Protein AF-A0A917W0M9-F1 (afdb_monomer_lite)

pLDDT: mean 80.62, std 15.27, range [44.12, 97.44]

Radius of gyration: 48.15 Å; chains: 1; bounding box: 86×79×157 Å

InterPro domains:
  IPR010406 Protein of unknown function DUF1003 [PF06210] (44-146)
  IPR010406 Protein of unknown function DUF1003 [PTHR41386] (24-170)

Foldseek 3Di:
DDDPDDPDPPPDDPPPPPPPPPDPPPCPPLVVLLVVLLVVVVLVPDPVNVVVVVVVVVVVVVCQVVPPVVHNPQDPVRPVVVVVVVVVVVVNVVSNVSNVVVVVVVVVVVVVVVVVVVVVVVVVVVVVVVVVVVVVVVVVVVVVVVVVVVVVVVVVVVVVVVVPDPDDPDDDDPDDDDD

Sequence (179 aa):
MARAREREPERLNIPGARQRSLVPRLRLSPEAFGDFAEAFARFMGTARFILYMTMFVIVWVVLNLVGLYGFRWDPYPFILLNLFFSTQASYAAPLILLAQNRQEARDRVALNQDRQQAAQSRADMDFLAREIASLRMSVGDLATRDYLRTELRNELRAILADLDDPHDRSHDRPVRKAD

Organism: NCBI:txid1716077

Secondary structure (DSSP, 8-state):
----------------------S------HHHHHHHHHHHHHHHTSHHHHHHHHHHHHHHHHHHHHTGGG--SS-TTTHHHHHHHHHHHHHHHHHHHHHHHHHHHHHHHHHHHHHHHHHHHHHHHHHHHHHHHHHHHHHHHHHHHHHHHHHHHHHHHHHHHHHT---------------

Structure (mmCIF, N/CA/C/O backbone):
data_AF-A0A917W0M9-F1
#
_entry.id   AF-A0A917W0M9-F1
#
loop_
_atom_site.group_PDB
_atom_site.id
_atom_site.type_symbol
_atom_site.label_atom_id
_atom_site.label_alt_id
_atom_site.label_comp_id
_atom_site.label_asym_id
_atom_site.label_entity_id
_atom_site.label_seq_id
_atom_site.pdbx_PDB_ins_code
_atom_site.Cartn_x
_atom_site.Cartn_y
_atom_site.Cartn_z
_atom_site.occupancy
_atom_site.B_iso_or_equiv
_atom_site.auth_seq_id
_atom_site.auth_comp_id
_atom_site.auth_asym_id
_atom_site.auth_atom_id
_atom_site.pdbx_PDB_model_num
ATOM 1 N N . MET A 1 1 ? -58.288 36.000 13.917 1.00 49.59 1 MET A N 1
ATOM 2 C CA . MET A 1 1 ? -58.037 36.375 12.509 1.00 49.59 1 MET A CA 1
ATOM 3 C C . MET A 1 1 ? -56.880 37.362 12.463 1.00 49.59 1 MET A C 1
ATOM 5 O O . MET A 1 1 ? -57.087 38.491 12.864 1.00 49.59 1 MET A O 1
ATOM 9 N N . ALA A 1 2 ? -55.687 36.944 12.032 1.00 47.84 2 ALA A N 1
ATOM 10 C CA . ALA A 1 2 ? -54.669 37.805 11.412 1.00 47.84 2 ALA A CA 1
ATOM 11 C C . ALA A 1 2 ? -53.480 36.922 11.010 1.00 47.84 2 ALA A C 1
ATOM 13 O O . ALA A 1 2 ? -52.741 36.424 11.853 1.00 47.84 2 ALA A O 1
ATOM 14 N N . ARG A 1 3 ? -53.358 36.679 9.704 1.00 52.72 3 ARG A N 1
ATOM 15 C CA . ARG A 1 3 ? -52.248 35.970 9.067 1.00 52.72 3 ARG A CA 1
ATOM 16 C C . ARG A 1 3 ? -51.009 36.865 9.114 1.00 52.72 3 ARG A C 1
ATOM 18 O O . ARG A 1 3 ? -50.962 37.854 8.386 1.00 52.72 3 ARG A O 1
ATOM 25 N N . ALA A 1 4 ? -50.008 36.516 9.912 1.00 55.31 4 ALA A N 1
ATOM 26 C CA . ALA A 1 4 ? -48.668 37.054 9.720 1.00 55.31 4 ALA A CA 1
ATOM 27 C C . ALA A 1 4 ? -47.960 36.168 8.691 1.00 55.31 4 ALA A C 1
ATOM 29 O O . ALA A 1 4 ? -47.537 35.056 8.990 1.00 55.31 4 ALA A O 1
ATOM 30 N N . ARG A 1 5 ? -47.949 36.660 7.450 1.00 57.16 5 ARG A N 1
ATOM 31 C CA . ARG A 1 5 ? -47.225 36.106 6.306 1.00 57.16 5 ARG A CA 1
ATOM 32 C C . ARG A 1 5 ? -45.765 35.834 6.665 1.00 57.16 5 ARG A C 1
ATOM 34 O O . ARG A 1 5 ? -45.060 36.724 7.139 1.00 57.16 5 ARG A O 1
ATOM 41 N N . GLU A 1 6 ? -45.363 34.611 6.356 1.00 55.72 6 GLU A N 1
ATOM 42 C CA . GLU A 1 6 ? -44.007 34.153 6.079 1.00 55.72 6 GLU A CA 1
ATOM 43 C C . GLU A 1 6 ? -43.161 35.260 5.431 1.00 55.72 6 GLU A C 1
ATOM 45 O O . GLU A 1 6 ? -43.507 35.799 4.379 1.00 55.72 6 GLU A O 1
ATOM 50 N N . ARG A 1 7 ? -42.042 35.612 6.069 1.00 57.25 7 ARG A N 1
ATOM 51 C CA . ARG A 1 7 ? -40.942 36.306 5.399 1.00 57.25 7 ARG A CA 1
ATOM 52 C C . ARG A 1 7 ? -39.959 35.233 4.956 1.00 57.25 7 ARG A C 1
ATOM 54 O O . ARG A 1 7 ? -39.091 34.830 5.725 1.00 57.25 7 ARG A O 1
ATOM 61 N N . GLU A 1 8 ? -40.158 34.730 3.743 1.00 65.06 8 GLU A N 1
ATOM 62 C CA . GLU A 1 8 ? -39.149 33.935 3.049 1.00 65.06 8 GLU A CA 1
ATOM 63 C C . GLU A 1 8 ? -37.870 34.772 2.890 1.00 65.06 8 GLU A C 1
ATOM 65 O O . GLU A 1 8 ? -37.949 35.929 2.466 1.00 65.06 8 GLU A O 1
ATOM 70 N N . PRO A 1 9 ? -36.685 34.234 3.224 1.00 59.16 9 PRO A N 1
ATOM 71 C CA . PRO A 1 9 ? -35.439 34.905 2.912 1.00 59.16 9 PRO A CA 1
ATOM 72 C C . PRO A 1 9 ? -35.237 34.910 1.394 1.00 59.16 9 PRO A C 1
ATOM 74 O O . PRO A 1 9 ? -35.063 33.873 0.754 1.00 59.16 9 PRO A O 1
ATOM 77 N N . GLU A 1 10 ? -35.263 36.123 0.862 1.00 59.47 10 GLU A N 1
ATOM 78 C CA . GLU A 1 10 ? -34.843 36.576 -0.457 1.00 59.47 10 GLU A CA 1
ATOM 79 C C . GLU A 1 10 ? -33.572 35.850 -0.938 1.00 59.47 10 GLU A C 1
ATOM 81 O O . GLU A 1 10 ? -32.439 36.234 -0.646 1.00 59.47 10 GLU A O 1
ATOM 86 N N . ARG A 1 11 ? -33.756 34.752 -1.684 1.00 56.94 11 ARG A N 1
ATOM 87 C CA . ARG A 1 11 ? -32.675 34.057 -2.392 1.00 56.94 11 ARG A CA 1
ATOM 88 C C . ARG A 1 11 ? -32.339 34.829 -3.660 1.00 56.94 11 ARG A C 1
ATOM 90 O O . ARG A 1 11 ? -32.751 34.454 -4.756 1.00 56.94 11 ARG A O 1
ATOM 97 N N . LEU A 1 12 ? -31.603 35.925 -3.499 1.00 60.12 12 LEU A N 1
ATOM 98 C CA . LEU A 1 12 ? -31.083 36.699 -4.615 1.00 60.12 12 LEU A CA 1
ATOM 99 C C . LEU A 1 12 ? -29.718 36.169 -5.075 1.00 60.12 12 LEU A C 1
ATOM 101 O O . LEU A 1 12 ? -28.775 36.059 -4.298 1.00 60.12 12 LEU A O 1
ATOM 105 N N . ASN A 1 13 ? -29.625 35.960 -6.388 1.00 54.66 13 ASN A N 1
ATOM 106 C CA . ASN A 1 13 ? -28.405 35.942 -7.193 1.00 54.66 13 ASN A CA 1
ATOM 107 C C . ASN A 1 13 ? -27.403 34.804 -6.960 1.00 54.66 13 ASN A C 1
ATOM 109 O O . ASN A 1 13 ? -26.358 34.964 -6.337 1.00 54.66 13 ASN A O 1
ATOM 113 N N . ILE A 1 14 ? -27.636 33.697 -7.663 1.00 65.62 14 ILE A N 1
ATOM 114 C CA . ILE A 1 14 ? -26.530 32.904 -8.202 1.00 65.62 14 ILE A CA 1
ATOM 115 C C . ILE A 1 14 ? -26.541 33.156 -9.713 1.00 65.62 14 ILE A C 1
ATOM 117 O O . ILE A 1 14 ? -27.378 32.577 -10.412 1.00 65.62 14 ILE A O 1
ATOM 121 N N . PRO A 1 15 ? -25.702 34.060 -10.250 1.00 56.84 15 PRO A N 1
ATOM 122 C CA . PRO A 1 15 ? -25.615 34.230 -11.688 1.00 56.84 15 PRO A CA 1
ATOM 123 C C . PRO A 1 15 ? -25.142 32.909 -12.291 1.00 56.84 15 PRO A C 1
ATOM 125 O O . PRO A 1 15 ? -24.090 32.374 -11.937 1.00 56.84 15 PRO A O 1
ATOM 128 N N . GLY A 1 16 ? -25.963 32.368 -13.190 1.00 63.91 16 GLY A N 1
ATOM 129 C CA . GLY A 1 16 ? -25.653 31.177 -13.955 1.00 63.91 16 GLY A CA 1
ATOM 130 C C . GLY A 1 16 ? -24.382 31.398 -14.763 1.00 63.91 16 GLY A C 1
ATOM 131 O O . GLY A 1 16 ? -24.423 31.932 -15.870 1.00 63.91 16 GLY A O 1
ATOM 132 N N . ALA A 1 17 ? -23.253 30.935 -14.231 1.00 55.25 17 ALA A N 1
ATOM 133 C CA . ALA A 1 17 ? -22.055 30.695 -15.009 1.00 55.25 17 ALA A CA 1
ATOM 134 C C . ALA A 1 17 ? -22.361 29.527 -15.952 1.00 55.25 17 ALA A C 1
ATOM 136 O O . ALA A 1 17 ? -22.076 28.362 -15.677 1.00 55.25 17 ALA A O 1
ATOM 137 N N . ARG A 1 18 ? -23.003 29.846 -17.079 1.00 58.06 18 ARG A N 1
ATOM 138 C CA . ARG A 1 18 ? -23.162 28.961 -18.228 1.00 58.06 18 ARG A CA 1
ATOM 139 C C . ARG A 1 18 ? -21.778 28.771 -18.837 1.00 58.06 18 ARG A C 1
ATOM 141 O O . ARG A 1 18 ? -21.444 29.358 -19.861 1.00 58.06 18 ARG A O 1
ATOM 148 N N . GLN A 1 19 ? -20.954 27.967 -18.174 1.00 63.16 19 GLN A N 1
ATOM 149 C CA . GLN A 1 19 ? -19.651 27.555 -18.658 1.00 63.16 19 GLN A CA 1
ATOM 150 C C . GLN A 1 19 ? -19.904 26.593 -19.823 1.00 63.16 19 GLN A C 1
ATOM 152 O O . GLN A 1 19 ? -19.970 25.376 -19.662 1.00 63.16 19 GLN A O 1
ATOM 157 N N . ARG A 1 20 ? -20.135 27.156 -21.017 1.00 57.66 20 ARG A N 1
ATOM 158 C CA . ARG A 1 20 ? -20.069 26.426 -22.284 1.00 57.66 20 ARG A CA 1
ATOM 159 C C . ARG A 1 20 ? -18.627 25.951 -22.435 1.00 57.66 20 ARG A C 1
ATOM 161 O O . ARG A 1 20 ? -17.789 26.625 -23.021 1.00 57.66 20 ARG A O 1
ATOM 168 N N . SER A 1 21 ? -18.335 24.801 -21.840 1.00 61.47 21 SER A N 1
ATOM 169 C CA . SER A 1 21 ? -17.127 24.041 -22.112 1.00 61.47 21 SER A CA 1
ATOM 170 C C . SER A 1 21 ? -17.194 23.623 -23.581 1.00 61.47 21 SER A C 1
ATOM 172 O O . SER A 1 21 ? -17.951 22.731 -23.946 1.00 61.47 21 SER A O 1
ATOM 174 N N . LEU A 1 22 ? -16.454 24.342 -24.426 1.00 63.88 22 LEU A N 1
ATOM 175 C CA . LEU A 1 22 ? -16.263 24.072 -25.857 1.00 63.88 22 LEU A CA 1
ATOM 176 C C . LEU A 1 22 ? -15.260 22.936 -26.111 1.00 63.88 22 LEU A C 1
ATOM 178 O O . LEU A 1 22 ? -14.923 22.649 -27.255 1.00 63.88 22 LEU A O 1
ATOM 182 N N . VAL A 1 23 ? -14.771 22.290 -25.052 1.00 68.25 23 VAL A N 1
ATOM 183 C CA . VAL A 1 23 ? -13.825 21.185 -25.163 1.00 68.25 23 VAL A CA 1
ATOM 184 C C . VAL A 1 23 ? -14.636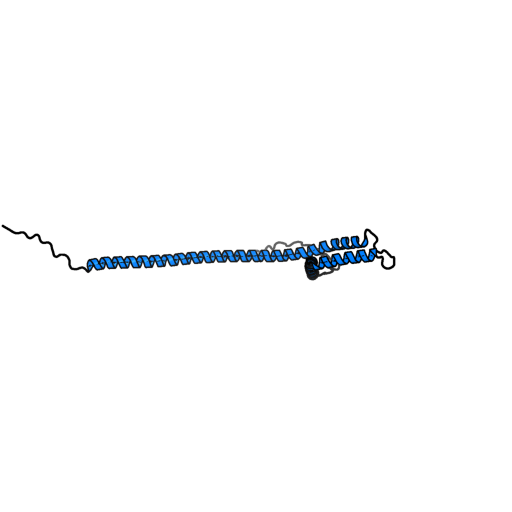 19.895 -25.272 1.00 68.25 23 VAL A C 1
ATOM 186 O O . VAL A 1 23 ? -15.426 19.616 -24.362 1.00 68.25 23 VAL A O 1
ATOM 189 N N . PRO A 1 24 ? -14.472 19.091 -26.339 1.00 61.69 24 PRO A N 1
ATOM 190 C CA . PRO A 1 24 ? -15.024 17.750 -26.357 1.00 61.69 24 PRO A CA 1
ATOM 191 C C . PRO A 1 24 ? -14.402 17.005 -25.178 1.00 61.69 24 PRO A C 1
ATOM 193 O O . PRO A 1 24 ? -13.209 16.706 -25.173 1.00 61.69 24 PRO A O 1
ATOM 196 N N . ARG A 1 25 ? -15.193 16.768 -24.127 1.00 62.03 25 ARG A N 1
ATOM 197 C CA . ARG A 1 25 ? -14.778 15.939 -22.997 1.00 62.03 25 ARG A CA 1
ATOM 198 C C . ARG A 1 25 ? -14.628 14.524 -23.538 1.00 62.03 25 ARG A C 1
ATOM 200 O O . ARG A 1 25 ? -15.604 13.779 -23.576 1.00 62.03 25 ARG A O 1
ATOM 207 N N . LEU A 1 26 ? -13.421 14.180 -23.981 1.00 60.59 26 LEU A N 1
ATOM 208 C CA . LEU A 1 26 ? -12.979 12.803 -24.146 1.00 60.59 26 LEU A CA 1
ATOM 209 C C . LEU A 1 26 ? -13.144 12.156 -22.772 1.00 60.59 26 LEU A C 1
ATOM 211 O O . LEU A 1 26 ? -12.306 12.315 -21.887 1.00 60.59 26 LEU A O 1
ATOM 215 N N . ARG A 1 27 ? -14.297 11.519 -22.557 1.00 58.12 27 ARG A N 1
ATOM 216 C CA . ARG A 1 27 ? -14.593 10.731 -21.364 1.00 58.12 27 ARG A CA 1
ATOM 217 C C . ARG A 1 27 ? -13.764 9.457 -21.462 1.00 58.12 27 ARG A C 1
ATOM 219 O O . ARG A 1 27 ? -14.286 8.393 -21.766 1.00 58.12 27 ARG A O 1
ATOM 226 N N . LEU A 1 28 ? -12.455 9.588 -21.270 1.00 62.34 28 LEU A N 1
ATOM 227 C CA . LEU A 1 28 ? -11.613 8.459 -20.917 1.00 62.34 28 LEU A CA 1
ATOM 228 C C . LEU A 1 28 ? -12.134 8.012 -19.556 1.00 62.34 28 LEU A C 1
ATOM 230 O O . LEU A 1 28 ? -11.976 8.729 -18.571 1.00 62.34 28 LEU A O 1
ATOM 234 N N . SER A 1 29 ? -12.883 6.910 -19.556 1.00 71.62 29 SER A N 1
ATOM 235 C CA . SER A 1 29 ? -13.493 6.321 -18.368 1.00 71.62 29 SER A CA 1
ATOM 236 C C . SER A 1 29 ? -12.397 6.116 -17.319 1.00 71.62 29 SER A C 1
ATOM 238 O O . SER A 1 29 ? -11.495 5.298 -17.552 1.00 71.62 29 SER A O 1
ATOM 240 N N . PRO A 1 30 ? -12.427 6.863 -16.199 1.00 70.19 30 PRO A N 1
ATOM 241 C CA . PRO A 1 30 ? -11.446 6.734 -15.124 1.00 70.19 30 PRO A CA 1
ATOM 242 C C . PRO A 1 30 ? -11.360 5.300 -14.590 1.00 70.19 30 PRO A C 1
ATOM 244 O O . PRO A 1 30 ? -10.309 4.880 -14.104 1.00 70.19 30 PRO A O 1
ATOM 247 N N . GLU A 1 31 ? -12.443 4.529 -14.736 1.00 76.00 31 GLU A N 1
ATOM 248 C CA . GLU A 1 31 ? -12.494 3.111 -14.398 1.00 76.00 31 GLU A CA 1
ATOM 249 C C . GLU A 1 31 ? -11.521 2.291 -15.261 1.00 76.00 31 GLU A C 1
ATOM 251 O O . GLU A 1 31 ? -10.638 1.632 -14.715 1.00 76.00 31 GLU A O 1
ATOM 256 N N . ALA A 1 32 ? -11.595 2.409 -16.594 1.00 75.44 32 ALA A N 1
ATOM 257 C CA . ALA A 1 32 ? -10.755 1.640 -17.521 1.00 75.44 32 ALA A CA 1
ATOM 258 C C . ALA A 1 32 ? -9.258 1.975 -17.392 1.00 75.44 32 ALA A C 1
ATOM 260 O O . ALA A 1 32 ? -8.410 1.084 -17.448 1.00 75.44 32 ALA A O 1
ATOM 261 N N . PHE A 1 33 ? -8.923 3.253 -17.179 1.00 77.31 33 PHE A N 1
ATOM 262 C CA . PHE A 1 33 ? -7.535 3.667 -16.933 1.00 77.31 33 PHE A CA 1
ATOM 263 C C . PHE A 1 33 ? -7.002 3.142 -15.604 1.00 77.31 33 PHE A C 1
ATOM 265 O O . PHE A 1 33 ? -5.845 2.736 -15.525 1.00 77.31 33 PHE A O 1
ATOM 272 N N . GLY A 1 34 ? -7.835 3.129 -14.562 1.00 76.62 34 GLY A N 1
ATOM 273 C CA . GLY A 1 34 ? -7.427 2.604 -13.265 1.00 76.62 34 GLY A CA 1
ATOM 274 C C . GLY A 1 34 ? -7.253 1.085 -13.265 1.00 76.62 34 GLY A C 1
ATOM 275 O O . GLY A 1 34 ? -6.310 0.593 -12.655 1.00 76.62 34 GLY A O 1
ATOM 276 N N . ASP A 1 35 ? -8.095 0.351 -13.992 1.00 82.44 35 ASP A N 1
ATOM 277 C CA . ASP A 1 35 ? -7.977 -1.106 -14.103 1.00 82.44 35 ASP A CA 1
ATOM 278 C C . ASP A 1 35 ? -6.724 -1.499 -14.911 1.00 82.44 35 ASP A C 1
ATOM 280 O O . ASP A 1 35 ? -6.007 -2.437 -14.549 1.00 82.44 35 ASP A O 1
ATOM 284 N N . PHE A 1 36 ? -6.390 -0.725 -15.954 1.00 82.50 36 PHE A N 1
ATOM 285 C CA . PHE A 1 36 ? -5.122 -0.854 -16.676 1.00 82.50 36 PHE A CA 1
ATOM 286 C C . PHE A 1 36 ? -3.914 -0.533 -15.784 1.00 82.50 36 PHE A C 1
ATOM 288 O O . PHE A 1 36 ? -2.941 -1.286 -15.783 1.00 82.50 36 PHE A O 1
ATOM 295 N N . ALA A 1 37 ? -3.977 0.539 -14.988 1.00 83.06 37 ALA A N 1
ATOM 296 C CA . ALA A 1 37 ? -2.905 0.912 -14.066 1.00 83.06 37 ALA A CA 1
ATOM 297 C C . ALA A 1 37 ? -2.668 -0.162 -12.989 1.00 83.06 37 ALA A C 1
ATOM 299 O O . ALA A 1 37 ? -1.522 -0.495 -12.691 1.00 83.06 37 ALA A O 1
ATOM 300 N N . GLU A 1 38 ? -3.733 -0.766 -12.453 1.00 83.62 3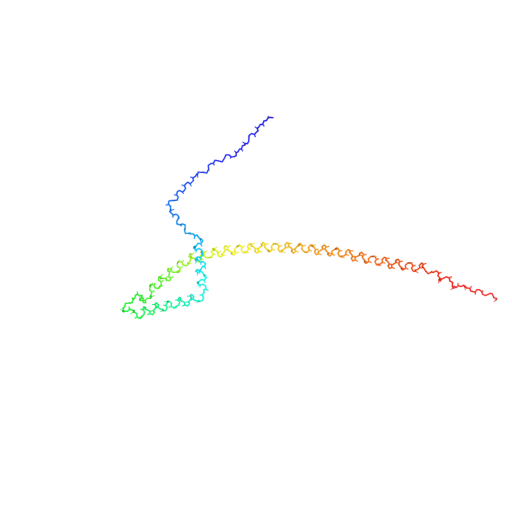8 GLU A N 1
ATOM 301 C CA . GLU A 1 38 ? -3.648 -1.881 -11.503 1.00 83.62 38 GLU A CA 1
ATOM 302 C C . GLU A 1 38 ? -3.038 -3.139 -12.146 1.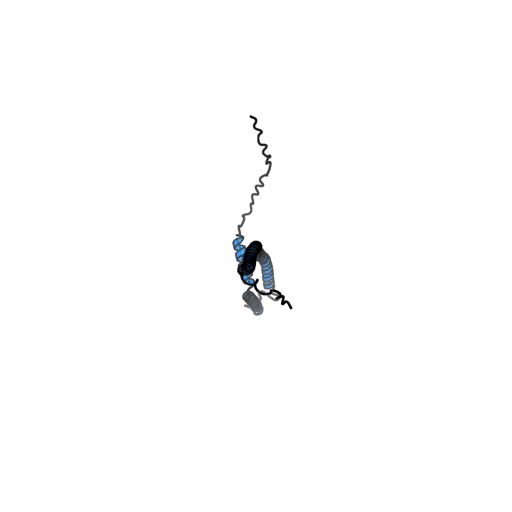00 83.62 38 GLU A C 1
ATOM 304 O O . GLU A 1 38 ? -2.185 -3.803 -11.551 1.00 83.62 38 GLU A O 1
ATOM 309 N N . ALA A 1 39 ? -3.427 -3.467 -13.382 1.00 83.62 39 ALA A N 1
ATOM 310 C CA . ALA A 1 39 ? -2.812 -4.558 -14.134 1.00 83.62 39 ALA A CA 1
ATOM 311 C C . ALA A 1 39 ? -1.319 -4.299 -14.400 1.00 83.62 39 ALA A C 1
ATOM 313 O O . ALA A 1 39 ? -0.495 -5.189 -14.184 1.00 83.62 39 ALA A O 1
ATOM 314 N N . PHE A 1 40 ? -0.964 -3.077 -14.799 1.00 83.25 40 PHE A N 1
ATOM 315 C CA . PHE A 1 40 ? 0.413 -2.666 -15.060 1.00 83.25 40 PHE A CA 1
ATOM 316 C C . PHE A 1 40 ? 1.279 -2.700 -13.791 1.00 83.25 40 PHE A C 1
ATOM 318 O O . PHE A 1 40 ? 2.402 -3.202 -13.824 1.00 83.25 40 PHE A O 1
ATOM 325 N N . ALA A 1 41 ? 0.741 -2.254 -12.652 1.00 84.56 41 ALA A N 1
ATOM 326 C CA . ALA A 1 41 ? 1.417 -2.322 -11.358 1.00 84.56 41 ALA A CA 1
ATOM 327 C C . ALA A 1 41 ? 1.700 -3.773 -10.930 1.00 84.56 41 ALA A C 1
ATOM 329 O O . ALA A 1 41 ? 2.826 -4.098 -10.547 1.00 84.56 41 ALA A O 1
ATOM 330 N N . ARG A 1 42 ? 0.717 -4.677 -11.067 1.00 84.62 42 ARG A N 1
ATOM 331 C CA . ARG A 1 42 ? 0.911 -6.116 -10.800 1.00 84.62 42 ARG A CA 1
ATOM 332 C C . ARG A 1 42 ? 1.932 -6.750 -11.746 1.00 84.62 42 ARG A C 1
ATOM 334 O O . ARG A 1 42 ? 2.727 -7.590 -11.327 1.00 84.62 42 ARG A O 1
ATOM 341 N N . PHE A 1 43 ? 1.932 -6.334 -13.010 1.00 84.75 43 PHE A N 1
ATOM 342 C CA . PHE A 1 43 ? 2.882 -6.820 -14.005 1.00 84.75 43 PHE A CA 1
ATOM 343 C C . PHE A 1 43 ? 4.324 -6.398 -13.680 1.00 84.75 43 PHE A C 1
ATOM 345 O O . PHE A 1 43 ? 5.207 -7.255 -13.648 1.00 84.75 43 PHE A O 1
ATOM 352 N N . MET A 1 44 ? 4.560 -5.121 -13.350 1.00 84.25 44 MET A N 1
ATOM 353 C CA . MET A 1 44 ? 5.891 -4.628 -12.960 1.00 84.25 44 MET A CA 1
ATOM 354 C C . MET A 1 44 ? 6.415 -5.245 -11.654 1.00 84.25 44 MET A C 1
ATOM 356 O O . MET A 1 44 ? 7.623 -5.397 -11.504 1.00 84.25 44 MET A O 1
ATOM 360 N N . GLY A 1 45 ? 5.534 -5.648 -10.731 1.00 81.19 45 GLY A N 1
ATOM 361 C CA . GLY A 1 45 ? 5.915 -6.311 -9.475 1.00 81.19 45 GLY A CA 1
ATOM 362 C C . GLY A 1 45 ? 6.356 -7.777 -9.613 1.00 81.19 45 GLY A C 1
ATOM 363 O O . GLY A 1 45 ? 6.721 -8.404 -8.621 1.00 81.19 45 GLY A O 1
ATOM 364 N N . THR A 1 46 ? 6.315 -8.355 -10.818 1.00 91.62 46 THR A N 1
ATOM 365 C CA . THR A 1 46 ? 6.620 -9.775 -11.049 1.00 91.62 46 THR A CA 1
ATOM 366 C C . THR A 1 46 ? 8.083 -9.982 -11.462 1.00 91.62 46 THR A C 1
ATOM 368 O O . THR A 1 46 ? 8.574 -9.320 -12.371 1.00 91.62 46 THR A O 1
ATOM 371 N N . ALA A 1 47 ? 8.772 -10.991 -10.910 1.00 90.81 47 ALA A N 1
ATOM 372 C CA . ALA A 1 47 ? 10.174 -11.307 -11.253 1.00 90.81 47 ALA A CA 1
ATOM 373 C C . ALA A 1 47 ? 10.416 -11.586 -12.755 1.00 90.81 47 ALA A C 1
ATOM 375 O O . ALA A 1 47 ? 11.490 -11.317 -13.291 1.00 90.81 47 ALA A O 1
ATOM 376 N N . ARG A 1 48 ? 9.394 -12.085 -13.462 1.00 91.56 48 ARG A N 1
ATOM 377 C CA . ARG A 1 48 ? 9.426 -12.312 -14.915 1.00 91.56 48 ARG A CA 1
ATOM 378 C C . ARG A 1 48 ? 9.613 -11.018 -15.713 1.00 91.56 48 ARG A C 1
ATOM 380 O O . ARG A 1 48 ? 10.283 -11.053 -16.737 1.00 91.56 48 ARG A O 1
ATOM 387 N N . PHE A 1 49 ? 9.064 -9.891 -15.252 1.00 91.12 49 PHE A N 1
ATOM 388 C CA . PHE A 1 49 ? 9.195 -8.601 -15.936 1.00 91.12 49 PHE A CA 1
ATOM 389 C C . PHE A 1 49 ? 10.658 -8.158 -16.025 1.00 91.12 49 PHE A C 1
ATOM 391 O O . PHE A 1 49 ? 11.123 -7.780 -17.099 1.00 91.12 49 PHE A O 1
ATOM 398 N N . ILE A 1 50 ? 11.392 -8.283 -14.915 1.00 91.56 50 ILE A N 1
ATOM 399 C CA . ILE A 1 50 ? 12.818 -7.947 -14.845 1.00 91.56 50 ILE A CA 1
ATOM 400 C C . ILE A 1 50 ? 13.606 -8.802 -15.842 1.00 91.56 50 ILE A C 1
ATOM 402 O O . ILE A 1 50 ? 14.381 -8.264 -16.625 1.00 91.56 50 ILE A O 1
ATOM 406 N N . LEU A 1 51 ? 13.348 -10.114 -15.885 1.00 94.50 51 LEU A N 1
ATOM 407 C CA . LEU A 1 51 ? 14.012 -11.025 -16.821 1.00 94.50 51 LEU A CA 1
ATOM 408 C C . LEU A 1 51 ? 13.757 -10.644 -18.288 1.00 94.50 51 LEU A C 1
ATOM 410 O O . LEU A 1 51 ? 14.703 -10.584 -19.074 1.00 94.50 51 LEU A O 1
ATOM 414 N N . TYR A 1 52 ? 12.506 -10.343 -18.655 1.00 94.31 52 TYR A N 1
ATOM 415 C CA . TYR A 1 52 ? 12.175 -9.892 -20.010 1.00 94.31 52 TYR A CA 1
ATOM 416 C C . TYR A 1 52 ? 12.851 -8.562 -20.363 1.00 94.31 52 TYR A C 1
ATOM 418 O O . TYR A 1 52 ? 13.385 -8.432 -21.462 1.00 94.31 52 TYR A O 1
ATOM 426 N N . MET A 1 53 ? 12.878 -7.594 -19.442 1.00 92.81 53 MET A N 1
ATOM 427 C CA . MET A 1 53 ? 13.528 -6.298 -19.667 1.00 92.81 53 MET A CA 1
ATOM 428 C C . MET A 1 53 ? 15.044 -6.430 -19.826 1.00 92.81 53 MET A C 1
ATOM 430 O O . MET A 1 53 ? 15.621 -5.838 -20.737 1.00 92.81 53 MET A O 1
ATOM 434 N N . THR A 1 54 ? 15.697 -7.255 -19.005 1.00 93.81 54 THR A N 1
ATOM 435 C CA . THR A 1 54 ? 17.129 -7.543 -19.150 1.00 93.81 54 THR A CA 1
ATOM 436 C C . THR A 1 54 ? 17.427 -8.220 -20.486 1.00 93.81 54 THR A C 1
ATOM 438 O O . THR A 1 54 ? 18.344 -7.801 -21.191 1.00 93.81 54 THR A O 1
ATOM 441 N N . MET A 1 55 ? 16.631 -9.221 -20.877 1.00 96.19 55 MET A N 1
ATOM 442 C CA . MET A 1 55 ? 16.777 -9.882 -22.176 1.00 96.19 55 MET A CA 1
ATOM 443 C C . MET A 1 55 ? 16.595 -8.893 -23.334 1.00 96.19 55 MET A C 1
ATOM 445 O O . MET A 1 55 ? 17.393 -8.905 -24.266 1.00 96.19 55 MET A O 1
ATOM 449 N N . PHE A 1 56 ? 15.592 -8.014 -23.267 1.00 94.38 56 PHE A N 1
ATOM 450 C CA . PHE A 1 56 ? 15.354 -6.986 -24.279 1.00 94.38 56 PHE A CA 1
ATOM 451 C C . PHE A 1 56 ? 16.567 -6.063 -24.455 1.00 94.38 56 PHE A C 1
ATOM 453 O O . PHE A 1 56 ? 17.015 -5.858 -25.582 1.00 94.38 56 PHE A O 1
ATOM 460 N N . VAL A 1 57 ? 17.145 -5.567 -23.355 1.00 92.31 57 VAL A N 1
ATOM 461 C CA . VAL A 1 57 ? 18.348 -4.717 -23.395 1.00 92.31 57 VAL A CA 1
ATOM 462 C C . VAL A 1 57 ? 19.533 -5.466 -24.004 1.00 92.31 57 VAL A C 1
ATOM 464 O O . VAL A 1 57 ? 20.211 -4.926 -24.875 1.00 92.31 57 VAL A O 1
ATOM 467 N N . ILE A 1 58 ? 19.766 -6.719 -23.598 1.00 93.12 58 ILE A N 1
ATOM 468 C CA . ILE A 1 58 ? 20.850 -7.544 -24.151 1.00 93.12 58 ILE A CA 1
ATOM 469 C C . ILE A 1 58 ? 20.666 -7.725 -25.659 1.00 93.12 58 ILE A C 1
ATOM 471 O O . ILE A 1 58 ? 21.599 -7.482 -26.420 1.00 93.12 58 ILE A O 1
ATOM 475 N N . VAL A 1 59 ? 19.467 -8.109 -26.104 1.00 91.69 59 VAL A N 1
ATOM 476 C CA . VAL A 1 59 ? 19.161 -8.298 -27.529 1.00 91.69 59 VAL A CA 1
ATOM 477 C C . VAL A 1 59 ? 19.361 -6.996 -28.303 1.00 91.69 59 VAL A C 1
ATOM 479 O O . VAL A 1 59 ? 19.987 -7.016 -29.360 1.00 91.69 59 VAL A O 1
ATOM 482 N N . TRP A 1 60 ? 18.908 -5.858 -27.772 1.00 89.94 60 TRP A N 1
ATOM 483 C CA . TRP A 1 60 ? 19.090 -4.549 -28.403 1.00 89.94 60 TRP A CA 1
ATOM 484 C C . TRP A 1 60 ? 20.566 -4.192 -28.595 1.00 89.94 60 TRP A C 1
ATOM 486 O O . TRP A 1 60 ? 20.975 -3.770 -29.680 1.00 89.94 60 TRP A O 1
ATOM 496 N N . VAL A 1 61 ? 21.374 -4.384 -27.549 1.00 87.12 61 VAL A N 1
ATOM 497 C CA . VAL A 1 61 ? 22.817 -4.125 -27.583 1.00 87.12 61 VAL A CA 1
ATOM 498 C C . VAL A 1 61 ? 23.507 -5.069 -28.564 1.00 87.12 61 VAL A C 1
ATOM 500 O O . VAL A 1 61 ? 24.304 -4.610 -29.377 1.00 87.12 61 VAL A O 1
ATOM 503 N N . VAL A 1 62 ? 23.178 -6.365 -28.545 1.00 87.94 62 VAL A N 1
ATOM 504 C CA . VAL A 1 62 ? 23.755 -7.366 -29.459 1.00 87.94 62 VAL A CA 1
ATOM 505 C C . VAL A 1 62 ? 23.419 -7.042 -30.914 1.00 87.94 62 VAL A C 1
ATOM 507 O O . VAL A 1 62 ? 24.322 -7.030 -31.747 1.00 87.94 62 VAL A O 1
ATOM 510 N N . LEU A 1 63 ? 22.161 -6.713 -31.229 1.00 85.62 63 LEU A N 1
ATOM 511 C CA . LEU A 1 63 ? 21.749 -6.334 -32.586 1.00 85.62 63 LEU A CA 1
ATOM 512 C C . LEU A 1 63 ? 22.495 -5.088 -33.089 1.00 85.62 63 LEU A C 1
ATOM 514 O O . LEU A 1 63 ? 22.916 -5.048 -34.246 1.00 85.62 63 LEU A O 1
ATOM 518 N N . ASN A 1 64 ? 22.713 -4.098 -32.219 1.00 84.69 64 ASN A N 1
ATOM 519 C CA . ASN A 1 64 ? 23.461 -2.887 -32.563 1.00 84.69 64 ASN A CA 1
ATOM 520 C C . ASN A 1 64 ? 24.976 -3.101 -32.658 1.00 84.69 64 ASN A C 1
ATOM 522 O O . ASN A 1 64 ? 25.640 -2.428 -33.449 1.00 84.69 64 ASN A O 1
ATOM 526 N N . LEU A 1 65 ? 25.530 -4.026 -31.871 1.00 80.25 65 LEU A N 1
ATOM 527 C CA . LEU A 1 65 ? 26.957 -4.340 -31.875 1.00 80.25 65 LEU A CA 1
ATOM 528 C C . LEU A 1 65 ? 27.351 -5.195 -33.081 1.00 80.25 65 LEU A C 1
ATOM 530 O O . LEU A 1 65 ? 28.366 -4.917 -33.714 1.00 80.25 65 LEU A O 1
ATOM 534 N N . VAL A 1 66 ? 26.539 -6.205 -33.408 1.00 80.38 66 VAL A N 1
ATOM 535 C CA . VAL A 1 66 ? 26.743 -7.069 -34.580 1.00 80.38 66 VAL A CA 1
ATOM 536 C C . VAL A 1 66 ? 26.499 -6.291 -35.875 1.00 80.38 66 VAL A C 1
ATOM 538 O O . VAL A 1 66 ? 27.093 -6.620 -36.896 1.00 80.38 66 VAL A O 1
ATOM 541 N N . GLY A 1 67 ? 25.690 -5.225 -35.823 1.00 69.31 67 GLY A N 1
ATOM 542 C CA . GLY A 1 67 ? 25.421 -4.360 -36.965 1.00 69.31 67 GLY A CA 1
ATOM 543 C C . GLY A 1 67 ? 24.720 -5.144 -38.064 1.00 69.31 67 GLY A C 1
ATOM 544 O O . GLY A 1 67 ? 25.351 -5.579 -39.027 1.00 69.31 67 GLY A O 1
ATOM 545 N N . LEU A 1 68 ? 23.408 -5.339 -37.922 1.00 58.03 68 LEU A N 1
ATOM 546 C CA . LEU A 1 68 ? 22.599 -6.009 -38.938 1.00 58.03 68 LEU A CA 1
ATOM 547 C C . LEU A 1 68 ? 22.793 -5.277 -40.288 1.00 58.03 68 LEU A C 1
ATOM 549 O O . LEU A 1 68 ? 22.377 -4.132 -40.443 1.00 58.03 68 LEU A O 1
ATOM 553 N N . TYR A 1 69 ? 23.492 -5.912 -41.238 1.00 59.12 69 TYR A N 1
ATOM 554 C CA . TYR A 1 69 ? 23.858 -5.369 -42.562 1.00 59.12 69 TYR A CA 1
ATOM 555 C C . TYR A 1 69 ? 24.838 -4.176 -42.590 1.00 59.12 69 TYR A C 1
ATOM 557 O O . TYR A 1 69 ? 24.816 -3.382 -43.528 1.00 59.12 69 TYR A O 1
ATOM 565 N N . GLY A 1 70 ? 25.717 -4.028 -41.592 1.00 62.00 70 GLY A N 1
ATOM 566 C CA . GLY A 1 70 ? 26.721 -2.948 -41.574 1.00 62.00 70 GLY A CA 1
ATOM 567 C C . GLY A 1 70 ? 26.157 -1.562 -41.234 1.00 62.00 70 GLY A C 1
ATOM 568 O O . GLY A 1 70 ? 26.908 -0.589 -41.165 1.00 62.00 70 GLY A O 1
ATOM 569 N N . PHE A 1 71 ? 24.854 -1.471 -40.957 1.00 62.62 71 PHE A N 1
ATOM 570 C CA . PHE A 1 71 ? 24.197 -0.255 -40.502 1.00 62.62 71 PHE A CA 1
ATOM 571 C C . PHE A 1 71 ? 24.077 -0.276 -38.974 1.00 62.62 71 PHE A C 1
ATOM 573 O O . PHE A 1 71 ? 23.366 -1.095 -38.392 1.00 62.62 71 PHE A O 1
ATOM 580 N N . ARG A 1 72 ? 24.809 0.614 -38.299 1.00 68.88 72 ARG A N 1
ATOM 581 C CA . ARG A 1 72 ? 24.747 0.771 -36.838 1.00 68.88 72 ARG A CA 1
ATOM 582 C C . ARG A 1 72 ? 23.619 1.744 -36.513 1.00 68.88 72 ARG A C 1
ATOM 584 O O . ARG A 1 72 ? 23.831 2.951 -36.555 1.00 68.88 72 ARG A O 1
ATOM 591 N N . TRP A 1 73 ? 22.427 1.214 -36.250 1.00 70.94 73 TRP A N 1
ATOM 592 C CA . TRP A 1 73 ? 21.226 2.019 -35.997 1.00 70.94 73 TRP A CA 1
ATOM 593 C C . TRP A 1 73 ? 21.354 2.865 -34.712 1.00 70.94 73 TRP A C 1
ATOM 595 O O . TRP A 1 73 ? 20.989 4.036 -34.712 1.00 70.94 73 TRP A O 1
ATOM 605 N N . ASP A 1 74 ? 21.950 2.324 -33.648 1.00 81.69 74 ASP A N 1
ATOM 606 C CA . ASP A 1 74 ? 22.161 3.002 -32.362 1.00 81.69 74 ASP A CA 1
ATOM 607 C C . ASP A 1 74 ? 23.618 2.801 -31.881 1.00 81.69 74 ASP A C 1
ATOM 609 O O . ASP A 1 74 ? 23.908 1.890 -31.100 1.00 81.69 74 ASP A O 1
ATOM 613 N N . PRO A 1 75 ? 24.589 3.586 -32.395 1.00 78.50 75 PRO A N 1
ATOM 614 C CA . PRO A 1 75 ? 25.986 3.513 -31.967 1.00 78.50 75 PRO A CA 1
ATOM 615 C C . PRO A 1 75 ? 26.161 3.892 -30.489 1.00 78.50 75 PRO A C 1
ATOM 617 O O . PRO A 1 75 ? 25.389 4.675 -29.936 1.00 78.50 75 PRO A O 1
ATOM 620 N N . TYR A 1 76 ? 27.220 3.382 -29.852 1.00 76.12 76 TYR A N 1
ATOM 621 C CA . TYR A 1 76 ? 27.589 3.764 -28.483 1.00 76.12 76 TYR A CA 1
ATOM 622 C C . TYR A 1 76 ? 27.681 5.301 -28.378 1.00 76.12 76 TYR A C 1
ATOM 624 O O . TYR A 1 76 ? 28.416 5.887 -29.179 1.00 76.12 76 TYR A O 1
ATOM 632 N N . PRO A 1 77 ? 26.951 5.972 -27.460 1.00 78.50 77 PRO A N 1
ATOM 633 C CA . PRO A 1 77 ? 26.409 5.491 -26.176 1.00 78.50 77 PRO A CA 1
ATOM 634 C C . PRO A 1 77 ? 24.911 5.075 -26.143 1.00 78.50 77 PRO A C 1
ATOM 636 O O . PRO A 1 77 ? 24.279 5.196 -25.095 1.00 78.50 77 PRO A O 1
ATOM 639 N N . PHE A 1 78 ? 24.335 4.570 -27.240 1.00 86.12 78 PHE A N 1
ATOM 640 C CA . PHE A 1 78 ? 22.939 4.089 -27.331 1.00 86.12 78 PHE A CA 1
ATOM 641 C C . PHE A 1 78 ? 21.881 5.162 -27.002 1.00 86.12 78 PHE A C 1
ATOM 643 O O . PHE A 1 78 ? 21.145 5.084 -26.011 1.00 86.12 78 PHE A O 1
ATOM 650 N N . ILE A 1 79 ? 21.822 6.222 -27.813 1.00 88.12 79 ILE A N 1
ATOM 651 C CA . ILE A 1 79 ? 20.927 7.366 -27.576 1.00 88.12 79 ILE A CA 1
ATOM 652 C C . ILE A 1 79 ? 19.448 6.978 -27.671 1.00 88.12 79 ILE A C 1
ATOM 654 O O . ILE A 1 79 ? 18.635 7.490 -26.902 1.00 88.12 79 ILE A O 1
ATOM 658 N N . LEU A 1 80 ? 19.093 6.056 -28.570 1.00 89.38 80 LEU A N 1
ATOM 659 C CA . LEU A 1 80 ? 17.701 5.649 -28.767 1.00 89.38 80 LEU A CA 1
ATOM 660 C C . LEU A 1 80 ? 17.199 4.811 -27.593 1.00 89.38 80 LEU A C 1
ATOM 662 O O . LEU A 1 80 ? 16.087 5.032 -27.112 1.00 89.38 80 LEU A O 1
ATOM 666 N N . LEU A 1 81 ? 18.037 3.901 -27.090 1.00 90.56 81 LEU A N 1
ATOM 667 C CA . LEU A 1 81 ? 17.727 3.122 -25.893 1.00 90.56 81 LEU A CA 1
ATOM 668 C C . LEU A 1 81 ? 17.528 4.037 -24.675 1.00 90.56 81 LEU A C 1
ATOM 670 O O . LEU A 1 81 ? 16.546 3.896 -23.946 1.00 90.56 81 LEU A O 1
ATOM 674 N N . ASN A 1 82 ? 18.406 5.025 -24.490 1.00 90.75 82 ASN A N 1
ATOM 675 C CA . ASN A 1 82 ? 18.275 6.003 -23.407 1.00 90.75 82 ASN A CA 1
ATOM 676 C C . ASN A 1 82 ? 17.016 6.868 -23.532 1.00 90.75 82 ASN A C 1
ATOM 678 O O . ASN A 1 82 ? 16.339 7.129 -22.532 1.00 90.75 82 ASN A O 1
ATOM 682 N N . LEU A 1 83 ? 16.676 7.296 -24.748 1.00 92.00 83 LEU A N 1
ATOM 683 C CA . LEU A 1 83 ? 15.447 8.039 -25.000 1.00 92.00 83 LEU A CA 1
ATOM 684 C C . LEU A 1 83 ? 14.220 7.196 -24.634 1.00 92.00 83 LEU A C 1
ATOM 686 O O . LEU A 1 83 ? 13.337 7.681 -23.929 1.00 92.00 83 LEU A O 1
ATOM 690 N N . PHE A 1 84 ? 14.199 5.922 -25.034 1.00 92.25 84 PHE A N 1
ATOM 691 C CA . PHE A 1 84 ? 13.109 5.006 -24.715 1.00 92.25 84 PHE A CA 1
ATOM 692 C C . PHE A 1 84 ? 12.914 4.843 -23.202 1.00 92.25 84 PHE A C 1
ATOM 694 O O . PHE A 1 84 ? 11.794 5.001 -22.717 1.00 92.25 84 PHE A O 1
ATOM 701 N N . PHE A 1 85 ? 13.988 4.611 -22.438 1.00 92.06 85 PHE A N 1
ATOM 702 C CA . PHE A 1 85 ? 13.913 4.532 -20.973 1.00 92.06 85 PHE A CA 1
ATOM 703 C C . PHE A 1 85 ? 13.448 5.843 -20.334 1.00 92.06 85 PHE A C 1
ATOM 705 O O . PHE A 1 85 ? 12.643 5.829 -19.402 1.00 92.06 85 PHE A O 1
ATOM 712 N N . SER A 1 86 ? 13.900 6.983 -20.857 1.00 94.62 86 SER A N 1
ATOM 713 C CA . SER A 1 86 ? 13.499 8.299 -20.347 1.00 94.62 86 SER A CA 1
ATOM 714 C C . SER A 1 86 ? 12.002 8.549 -20.556 1.00 94.62 86 SER A C 1
ATOM 716 O O . SER A 1 86 ? 11.299 8.976 -19.638 1.00 94.62 86 SER A O 1
ATOM 718 N N . THR A 1 87 ? 11.480 8.225 -21.742 1.00 93.06 87 THR A N 1
ATOM 719 C CA . THR A 1 87 ? 10.040 8.298 -22.023 1.00 93.06 87 THR A CA 1
ATOM 720 C C . THR A 1 87 ? 9.254 7.278 -21.199 1.00 93.06 87 THR A C 1
ATOM 722 O O . THR A 1 87 ? 8.192 7.609 -20.672 1.00 93.06 87 THR A O 1
ATOM 725 N N . GLN A 1 88 ? 9.781 6.061 -21.030 1.00 93.44 88 GLN A N 1
ATOM 726 C CA . GLN A 1 88 ? 9.152 5.011 -20.230 1.00 93.44 88 GLN A CA 1
ATOM 727 C C . GLN A 1 88 ? 8.993 5.442 -18.769 1.00 93.44 88 GLN A C 1
ATOM 729 O O . GLN A 1 88 ? 7.899 5.320 -18.222 1.00 93.44 88 GLN A O 1
ATOM 734 N N . ALA A 1 89 ? 10.029 6.024 -18.164 1.00 90.62 89 ALA A N 1
ATOM 735 C CA . ALA A 1 89 ? 9.956 6.586 -16.818 1.00 90.62 89 ALA A CA 1
ATOM 736 C C . ALA A 1 89 ? 8.952 7.751 -16.729 1.00 90.62 89 ALA A C 1
ATOM 738 O O . ALA A 1 89 ? 8.143 7.806 -15.801 1.00 90.62 89 ALA A O 1
ATOM 739 N N . SER A 1 90 ? 8.958 8.649 -17.722 1.00 94.44 90 SER A N 1
ATOM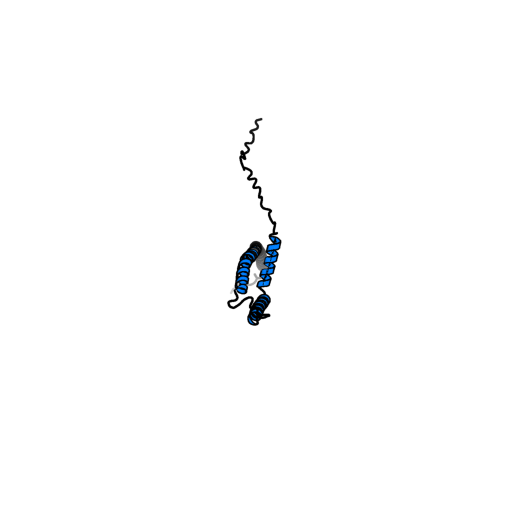 740 C CA . SER A 1 90 ? 8.055 9.805 -17.769 1.00 94.44 90 SER A CA 1
ATOM 741 C C . SER A 1 90 ? 6.575 9.407 -17.839 1.00 94.44 90 SER A C 1
ATOM 743 O O . SER A 1 90 ? 5.754 10.016 -17.156 1.00 94.44 90 SER A O 1
ATOM 745 N N . TYR A 1 91 ? 6.227 8.365 -18.602 1.00 91.44 91 TYR A N 1
ATOM 746 C CA . TYR A 1 91 ? 4.852 7.859 -18.680 1.00 91.44 91 TYR A CA 1
ATOM 747 C C . TYR A 1 91 ? 4.482 6.914 -17.522 1.00 91.44 91 TYR A C 1
ATOM 749 O O . TYR A 1 91 ? 3.314 6.828 -17.141 1.00 91.44 91 TYR A O 1
ATOM 757 N N . ALA A 1 92 ? 5.460 6.240 -16.910 1.00 89.31 92 ALA A N 1
ATOM 758 C CA . ALA A 1 92 ? 5.217 5.388 -15.749 1.00 89.31 92 ALA A CA 1
ATOM 759 C C . ALA A 1 92 ? 4.770 6.197 -14.522 1.00 89.31 92 ALA A C 1
ATOM 761 O O . ALA A 1 92 ? 3.847 5.778 -13.829 1.00 89.31 92 ALA A O 1
ATOM 762 N N . ALA A 1 93 ? 5.369 7.365 -14.269 1.00 88.00 93 ALA A N 1
ATOM 763 C CA . ALA A 1 93 ? 5.043 8.203 -13.112 1.00 88.00 93 ALA A CA 1
ATOM 764 C C . ALA A 1 93 ? 3.535 8.533 -12.959 1.00 88.00 93 ALA A C 1
ATOM 766 O O . ALA A 1 93 ? 2.979 8.252 -11.894 1.00 88.00 93 ALA A O 1
ATOM 767 N N . PRO A 1 94 ? 2.826 9.061 -13.980 1.00 86.06 94 PRO A N 1
ATOM 768 C CA . PRO A 1 94 ? 1.393 9.336 -13.866 1.00 86.06 94 PRO A CA 1
ATOM 769 C C . PRO A 1 94 ? 0.546 8.061 -13.744 1.00 86.06 94 PRO A C 1
ATOM 771 O O . PRO A 1 94 ? -0.448 8.059 -13.021 1.00 86.06 94 PRO A O 1
ATOM 774 N N . LEU A 1 95 ? 0.940 6.962 -14.396 1.00 84.75 95 LEU A N 1
ATOM 775 C CA . LEU A 1 95 ? 0.252 5.672 -14.265 1.00 84.75 95 LEU A CA 1
ATOM 776 C C . LEU A 1 95 ? 0.353 5.106 -12.848 1.00 84.75 95 LEU A C 1
ATOM 778 O O . LEU A 1 95 ? -0.643 4.649 -12.288 1.00 84.75 95 LEU A O 1
ATOM 782 N N . ILE A 1 96 ? 1.550 5.164 -12.264 1.00 87.00 96 ILE A N 1
ATOM 783 C CA . ILE A 1 96 ? 1.812 4.719 -10.896 1.00 87.00 96 ILE A CA 1
ATOM 784 C C . ILE A 1 96 ? 1.005 5.567 -9.911 1.00 87.00 96 ILE A C 1
ATOM 786 O O . ILE A 1 96 ? 0.369 5.002 -9.028 1.00 87.00 96 ILE A O 1
ATOM 790 N N . LEU A 1 97 ? 0.958 6.890 -10.094 1.00 87.06 97 LEU A N 1
ATOM 791 C CA . LEU A 1 97 ? 0.166 7.789 -9.247 1.00 87.06 97 LEU A CA 1
ATOM 792 C C . LEU A 1 97 ? -1.328 7.426 -9.276 1.00 87.06 97 LEU A C 1
ATOM 794 O O . LEU A 1 97 ? -1.989 7.410 -8.239 1.00 87.06 97 LEU A O 1
ATOM 798 N N . LEU A 1 98 ? -1.871 7.079 -10.447 1.00 83.12 98 LEU A N 1
ATOM 799 C CA . LEU A 1 98 ? -3.260 6.627 -10.559 1.00 83.12 98 LEU A CA 1
ATOM 800 C C . LEU A 1 98 ? -3.497 5.278 -9.865 1.00 83.12 98 LEU A C 1
ATOM 802 O O . LEU A 1 98 ? -4.512 5.118 -9.182 1.00 83.12 98 LEU A O 1
ATOM 806 N N . ALA A 1 99 ? -2.577 4.322 -10.023 1.00 85.50 99 ALA A N 1
ATOM 807 C CA . ALA A 1 99 ? -2.650 3.038 -9.326 1.00 85.50 99 ALA A CA 1
ATOM 808 C C . ALA A 1 99 ? -2.592 3.228 -7.799 1.00 85.50 99 ALA A C 1
ATOM 810 O O . ALA A 1 99 ? -3.388 2.627 -7.077 1.00 85.50 99 ALA A O 1
ATOM 811 N N . GLN A 1 100 ? -1.713 4.114 -7.320 1.00 87.44 100 GLN A N 1
ATOM 812 C CA . GLN A 1 100 ? -1.570 4.457 -5.903 1.00 87.44 100 GLN A CA 1
ATOM 813 C C . GLN A 1 100 ? -2.846 5.087 -5.338 1.00 87.44 100 GLN A C 1
ATOM 815 O O . GLN A 1 100 ? -3.370 4.582 -4.352 1.00 87.44 100 GLN A O 1
ATOM 820 N N . ASN A 1 101 ? -3.430 6.086 -6.008 1.00 85.81 101 ASN A N 1
ATOM 821 C CA . ASN A 1 101 ? -4.682 6.714 -5.565 1.00 85.81 101 ASN A CA 1
ATOM 822 C C . ASN A 1 101 ? -5.827 5.701 -5.376 1.00 85.81 101 ASN A C 1
ATOM 824 O O . ASN A 1 101 ? -6.653 5.842 -4.472 1.00 85.81 101 ASN A O 1
ATOM 828 N N . ARG A 1 102 ? -5.901 4.670 -6.231 1.00 82.19 102 ARG A N 1
ATOM 829 C CA . ARG A 1 102 ? -6.914 3.611 -6.098 1.00 82.19 102 ARG A CA 1
ATOM 830 C C . ARG A 1 102 ? -6.592 2.640 -4.969 1.00 82.19 102 ARG A C 1
ATOM 832 O O . ARG A 1 102 ? -7.516 2.236 -4.262 1.00 82.19 102 ARG A O 1
ATOM 839 N N . GLN A 1 103 ? -5.323 2.281 -4.792 1.00 85.69 103 GLN A N 1
ATOM 840 C CA . GLN A 1 103 ? -4.899 1.447 -3.671 1.00 85.69 103 GLN A CA 1
ATOM 841 C C . GLN A 1 103 ? -5.199 2.146 -2.336 1.00 85.69 103 GLN A C 1
ATOM 843 O O . GLN A 1 103 ? -5.879 1.571 -1.493 1.00 85.69 103 GLN A O 1
ATOM 848 N N . GLU A 1 104 ? -4.852 3.428 -2.204 1.00 88.81 104 GLU A N 1
ATOM 849 C CA . GLU A 1 104 ? -5.147 4.241 -1.018 1.00 88.81 104 GLU A CA 1
ATOM 850 C C . GLU A 1 104 ? -6.651 4.361 -0.733 1.00 88.81 104 GLU A C 1
ATOM 852 O O . GLU A 1 104 ? -7.079 4.332 0.423 1.00 88.81 104 GLU A O 1
ATOM 857 N N . ALA A 1 105 ? -7.482 4.474 -1.775 1.00 86.88 105 ALA A N 1
ATOM 858 C CA . ALA A 1 105 ? -8.933 4.499 -1.615 1.00 86.88 105 ALA A CA 1
ATOM 859 C C . ALA A 1 105 ? -9.477 3.174 -1.052 1.00 86.88 105 ALA A C 1
ATOM 861 O O . ALA A 1 105 ? -10.325 3.199 -0.156 1.00 86.88 105 ALA A O 1
ATOM 862 N N . ARG A 1 106 ? -8.983 2.024 -1.539 1.00 87.88 106 ARG A N 1
ATOM 863 C CA . ARG A 1 106 ? -9.342 0.697 -1.005 1.00 87.88 106 ARG A CA 1
ATOM 864 C C . ARG A 1 106 ? -8.862 0.535 0.433 1.00 87.88 106 ARG A C 1
ATOM 866 O O . ARG A 1 106 ? -9.656 0.156 1.292 1.00 87.88 106 ARG A O 1
ATOM 873 N N . ASP A 1 107 ? -7.613 0.900 0.700 1.00 91.31 107 ASP A N 1
ATOM 874 C CA . ASP A 1 107 ? -7.009 0.809 2.028 1.00 91.31 107 ASP A CA 1
ATOM 875 C C . ASP A 1 107 ? -7.773 1.681 3.035 1.00 91.31 107 ASP A C 1
ATOM 877 O O . ASP A 1 107 ? -8.050 1.257 4.156 1.00 91.31 107 ASP A O 1
ATOM 881 N N . ARG A 1 108 ? -8.231 2.872 2.627 1.00 93.38 108 ARG A N 1
ATOM 882 C CA . ARG A 1 108 ? -9.086 3.730 3.461 1.00 93.38 108 ARG A CA 1
ATOM 883 C C . ARG A 1 108 ? -10.420 3.065 3.809 1.00 93.38 108 ARG A C 1
ATOM 885 O O . ARG A 1 108 ? -10.872 3.198 4.946 1.00 93.38 108 ARG A O 1
ATOM 892 N N . VAL A 1 109 ? -11.068 2.389 2.857 1.00 93.50 109 VAL A N 1
ATOM 893 C CA . VAL A 1 109 ? -12.333 1.676 3.113 1.00 93.50 109 VAL A CA 1
ATOM 894 C C . VAL A 1 109 ? -12.106 0.519 4.082 1.00 93.50 109 VAL A C 1
ATOM 896 O O . VAL A 1 109 ? -12.839 0.423 5.066 1.00 93.50 109 VAL A O 1
ATOM 899 N N . ALA A 1 110 ? -11.069 -0.289 3.857 1.00 94.75 110 ALA A N 1
ATOM 900 C CA . ALA A 1 110 ? -10.703 -1.390 4.745 1.00 94.75 110 ALA A CA 1
ATOM 901 C C . ALA A 1 110 ? -10.421 -0.890 6.173 1.00 94.75 110 ALA A C 1
ATOM 903 O O . ALA A 1 110 ? -11.019 -1.374 7.128 1.00 94.75 110 ALA A O 1
ATOM 904 N N . LEU A 1 111 ? -9.624 0.174 6.321 1.00 95.44 111 LEU A N 1
ATOM 905 C CA . LEU A 1 111 ? -9.341 0.787 7.624 1.00 95.44 111 LEU A CA 1
ATOM 906 C C . LEU A 1 111 ? -10.599 1.304 8.333 1.00 95.44 111 LEU A C 1
ATOM 908 O O . LEU A 1 111 ? -10.696 1.245 9.557 1.00 95.44 111 LEU A O 1
ATOM 912 N N . ASN A 1 112 ? -11.562 1.852 7.592 1.00 95.69 112 ASN A N 1
ATOM 913 C CA . ASN A 1 112 ? -12.819 2.306 8.183 1.00 95.69 112 ASN A CA 1
ATOM 914 C C . ASN A 1 112 ? -13.692 1.135 8.644 1.00 95.69 112 ASN A C 1
ATOM 916 O O . ASN A 1 112 ? -14.306 1.232 9.706 1.00 95.69 112 ASN A O 1
ATOM 920 N N . GLN A 1 113 ? -13.726 0.039 7.885 1.00 96.00 113 GLN A N 1
ATOM 921 C CA . GLN A 1 113 ? -14.424 -1.185 8.280 1.00 96.00 113 GLN A CA 1
ATOM 922 C C . GLN A 1 113 ? -13.789 -1.815 9.521 1.00 96.00 113 GLN A C 1
ATOM 924 O O . GLN A 1 113 ? -14.511 -2.109 10.470 1.00 96.00 113 GLN A O 1
ATOM 929 N N . ASP A 1 114 ? -12.461 -1.916 9.574 1.00 96.38 114 ASP A N 1
ATOM 930 C CA . ASP A 1 114 ? -11.734 -2.411 10.748 1.00 96.38 114 ASP A CA 1
ATOM 931 C C . ASP A 1 114 ? -12.038 -1.581 11.996 1.00 96.38 114 ASP A C 1
ATOM 933 O O . ASP A 1 114 ? -12.299 -2.125 13.068 1.00 96.38 114 ASP A O 1
ATOM 937 N N . ARG A 1 115 ? -12.081 -0.248 11.870 1.00 96.19 115 ARG A N 1
ATOM 938 C CA . ARG A 1 115 ? -12.465 0.631 12.988 1.00 96.19 115 ARG A CA 1
ATOM 939 C C . ARG A 1 115 ? -13.892 0.377 13.464 1.00 96.19 115 ARG A C 1
ATOM 941 O O . ARG A 1 115 ? -14.129 0.383 14.670 1.00 96.19 115 ARG A O 1
ATOM 948 N N . GLN A 1 116 ? -14.835 0.174 12.544 1.00 96.75 116 GLN A N 1
ATOM 949 C CA . GLN A 1 116 ? -16.226 -0.127 12.893 1.00 96.75 116 GLN A CA 1
ATOM 950 C C . GLN A 1 116 ? -16.349 -1.489 13.579 1.00 96.75 116 GLN A C 1
ATOM 952 O O . GLN A 1 116 ? -16.998 -1.580 14.619 1.00 96.75 116 GLN A O 1
ATOM 957 N N . GLN A 1 117 ? -15.680 -2.518 13.055 1.00 97.00 117 GLN A N 1
ATOM 958 C CA . GLN A 1 117 ? -15.644 -3.848 13.666 1.00 97.00 117 GLN A CA 1
ATOM 959 C C . GLN A 1 117 ? -15.001 -3.807 15.056 1.00 97.00 117 GLN A C 1
ATOM 961 O O . GLN A 1 117 ? -15.543 -4.370 16.002 1.00 97.00 117 GLN A O 1
ATOM 966 N N . ALA A 1 118 ? -13.894 -3.079 15.221 1.00 96.75 118 ALA A N 1
ATOM 967 C CA . ALA A 1 118 ? -13.245 -2.912 16.517 1.00 96.75 118 ALA A CA 1
ATOM 968 C C . ALA A 1 118 ? -14.140 -2.176 17.528 1.00 96.75 118 ALA A C 1
ATOM 970 O O . ALA A 1 118 ? -14.153 -2.529 18.706 1.00 96.75 118 ALA A O 1
ATOM 971 N N . ALA A 1 119 ? -14.898 -1.167 17.088 1.00 96.56 119 ALA A N 1
ATOM 972 C CA . ALA A 1 119 ? -15.856 -0.472 17.944 1.00 96.56 119 ALA A CA 1
ATOM 973 C C . ALA A 1 119 ? -17.012 -1.389 18.379 1.00 96.56 119 ALA A C 1
ATOM 975 O O . ALA A 1 119 ? -17.359 -1.398 19.558 1.00 96.56 119 ALA A O 1
ATOM 976 N N . GLN A 1 120 ? -17.562 -2.186 17.457 1.00 96.94 120 GLN A N 1
ATOM 977 C CA . GLN A 1 120 ? -18.604 -3.175 17.760 1.00 96.94 120 GLN A CA 1
ATOM 978 C C . GLN A 1 120 ? -18.089 -4.250 18.721 1.00 96.94 120 GLN A C 1
ATOM 980 O O . GLN A 1 120 ? -18.685 -4.466 19.767 1.00 96.94 120 GLN A O 1
ATOM 985 N N . SER A 1 121 ? -16.919 -4.829 18.443 1.00 96.50 121 SER A N 1
ATOM 986 C CA . SER A 1 121 ? -16.299 -5.841 19.304 1.00 96.50 121 SER A CA 1
ATOM 987 C C . SER A 1 121 ? -16.056 -5.331 20.728 1.00 96.50 121 SER A C 1
ATOM 989 O O . SER A 1 121 ? -16.270 -6.065 21.692 1.00 96.50 121 SER A O 1
ATOM 991 N N . ARG A 1 122 ? -15.649 -4.063 20.887 1.00 97.00 122 ARG A N 1
ATOM 992 C CA . ARG A 1 122 ? -15.525 -3.434 22.212 1.00 97.00 122 ARG A CA 1
ATOM 993 C C . ARG A 1 122 ? -16.871 -3.316 22.920 1.00 97.00 122 ARG A C 1
ATOM 995 O O . ARG A 1 122 ? -16.950 -3.660 24.092 1.00 97.00 122 ARG A O 1
ATOM 1002 N N . ALA A 1 123 ? -17.914 -2.872 22.221 1.00 96.94 123 ALA A N 1
ATOM 1003 C CA . ALA A 1 123 ? -19.254 -2.772 22.795 1.00 96.94 123 ALA A CA 1
ATOM 1004 C C . ALA A 1 123 ? -19.809 -4.146 23.215 1.00 96.94 123 ALA A C 1
ATOM 1006 O O . ALA A 1 123 ? -20.386 -4.264 24.294 1.00 96.94 123 ALA A O 1
ATOM 1007 N N . ASP A 1 124 ? -19.578 -5.186 22.410 1.00 97.06 124 ASP A N 1
ATOM 1008 C CA . ASP A 1 124 ? -19.977 -6.560 22.730 1.00 97.06 124 ASP A CA 1
ATOM 1009 C C . ASP A 1 124 ? -19.228 -7.088 23.958 1.00 97.06 124 ASP A C 1
ATOM 1011 O O . ASP A 1 124 ? -19.833 -7.685 24.846 1.00 97.06 124 ASP A O 1
ATOM 1015 N N . MET A 1 125 ? -17.920 -6.824 24.062 1.00 96.56 125 MET A N 1
ATOM 1016 C CA . MET A 1 125 ? -17.139 -7.174 25.253 1.00 96.56 125 MET A CA 1
ATOM 1017 C C . MET A 1 125 ? -17.641 -6.446 26.503 1.00 96.56 125 MET A C 1
ATOM 1019 O O . MET A 1 125 ? -17.779 -7.074 27.551 1.00 96.56 125 MET A O 1
ATOM 1023 N N . ASP A 1 126 ? -17.964 -5.156 26.398 1.00 97.06 126 ASP A N 1
ATOM 1024 C CA . ASP A 1 126 ? -18.528 -4.382 27.507 1.00 97.06 126 ASP A CA 1
ATOM 1025 C C . ASP A 1 126 ? -19.902 -4.920 27.933 1.00 97.06 126 ASP A C 1
ATOM 1027 O O . ASP A 1 126 ? -20.204 -4.987 29.128 1.00 97.06 126 ASP A O 1
ATOM 1031 N N . PHE A 1 127 ? -20.735 -5.329 26.973 1.00 96.94 127 PHE A N 1
ATOM 1032 C CA . PHE A 1 127 ? -22.022 -5.964 27.244 1.00 96.94 127 PHE A CA 1
ATOM 1033 C C . PHE A 1 127 ? -21.840 -7.303 27.964 1.00 96.94 127 PHE A C 1
ATOM 1035 O O . PHE A 1 127 ? -22.407 -7.506 29.037 1.00 96.94 127 PHE A O 1
ATOM 1042 N N . LEU A 1 128 ? -20.991 -8.184 27.429 1.00 97.19 128 LEU A N 1
ATOM 1043 C CA . LEU A 1 128 ? -20.688 -9.478 28.039 1.00 97.19 128 LEU A CA 1
ATOM 1044 C C . LEU A 1 128 ? -20.087 -9.319 29.440 1.00 97.19 128 LEU A C 1
ATOM 1046 O O . LEU A 1 128 ? -20.443 -10.068 30.343 1.00 97.19 128 LEU A O 1
ATOM 1050 N N . ALA A 1 129 ? -19.224 -8.326 29.663 1.00 96.56 129 ALA A N 1
ATOM 1051 C CA . ALA A 1 129 ? -18.659 -8.049 30.981 1.00 96.56 129 ALA A CA 1
ATOM 1052 C C . ALA A 1 129 ? -19.737 -7.644 31.998 1.00 96.56 129 ALA A C 1
ATOM 1054 O O . ALA A 1 129 ? -19.703 -8.094 33.146 1.00 96.56 129 ALA A O 1
ATOM 1055 N N . ARG A 1 130 ? -20.717 -6.829 31.581 1.00 96.62 130 ARG A N 1
ATOM 1056 C CA . ARG A 1 130 ? -21.871 -6.465 32.420 1.00 96.62 130 ARG A CA 1
ATOM 1057 C C . ARG A 1 130 ? -22.764 -7.665 32.706 1.00 96.62 130 ARG A C 1
ATOM 1059 O O . ARG A 1 130 ? -23.186 -7.826 33.847 1.00 96.62 130 ARG A O 1
ATOM 1066 N N . GLU A 1 131 ? -22.993 -8.514 31.712 1.00 97.44 131 GLU A N 1
ATOM 1067 C CA . GLU A 1 131 ? -23.808 -9.720 31.866 1.00 97.44 131 GLU A CA 1
ATOM 1068 C C . GLU A 1 131 ? -23.136 -10.754 32.780 1.00 97.44 131 GLU A C 1
ATOM 1070 O O . GLU A 1 131 ? -23.768 -1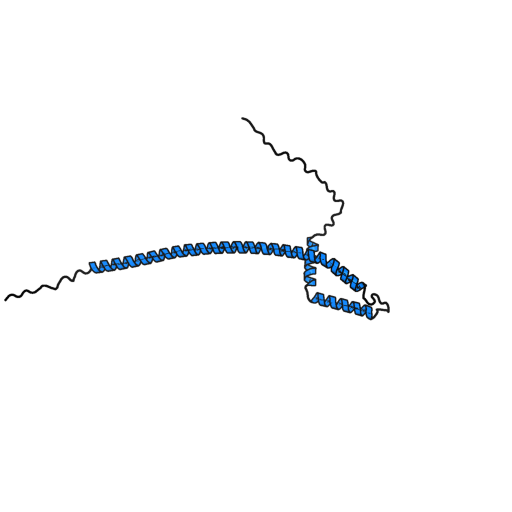1.361 33.639 1.00 97.44 131 GLU A O 1
ATOM 1075 N N . ILE A 1 132 ? -21.814 -10.905 32.686 1.00 96.81 132 ILE A N 1
ATOM 1076 C CA . ILE A 1 132 ? -21.046 -11.749 33.608 1.00 96.81 132 ILE A CA 1
ATOM 1077 C C . ILE A 1 132 ? -21.094 -11.176 35.030 1.00 96.81 132 ILE A C 1
ATOM 1079 O O . ILE A 1 132 ? -21.212 -11.931 35.998 1.00 96.81 132 ILE A O 1
ATOM 1083 N N . ALA A 1 133 ? -21.018 -9.851 35.185 1.00 95.25 133 ALA A N 1
ATOM 1084 C CA . ALA A 1 133 ? -21.117 -9.209 36.491 1.00 95.25 133 ALA A CA 1
ATOM 1085 C C . ALA A 1 133 ? -22.506 -9.399 37.130 1.00 95.25 133 ALA A C 1
ATOM 1087 O O . ALA A 1 133 ? -22.580 -9.737 38.314 1.00 95.25 133 ALA A O 1
ATOM 1088 N N . SER A 1 134 ? -23.590 -9.241 36.361 1.00 95.00 134 SER A N 1
ATOM 1089 C CA . SER A 1 134 ? -24.965 -9.456 36.839 1.00 95.00 134 SER A CA 1
ATOM 1090 C C . SER A 1 134 ? -25.231 -10.929 37.175 1.00 95.00 134 SER A C 1
ATOM 1092 O O . SER A 1 134 ? -25.812 -11.237 38.223 1.00 95.00 134 SER A O 1
ATOM 1094 N N . LEU A 1 135 ? -24.723 -11.854 36.353 1.00 94.88 135 LEU A N 1
ATOM 1095 C CA . LEU A 1 135 ? -24.793 -13.291 36.610 1.00 94.88 135 LEU A CA 1
ATOM 1096 C C . LEU A 1 135 ? -24.045 -13.659 37.897 1.00 94.88 135 LEU A C 1
ATOM 1098 O O . LEU A 1 135 ? -24.573 -14.392 38.732 1.00 94.88 135 LEU A O 1
ATOM 1102 N N . ARG A 1 136 ? -22.842 -13.111 38.102 1.00 95.31 136 ARG A N 1
ATOM 1103 C CA . ARG A 1 136 ? -22.043 -13.345 39.313 1.00 95.31 136 ARG A CA 1
ATOM 1104 C C . ARG A 1 136 ? -22.767 -12.895 40.582 1.00 95.31 136 ARG A C 1
ATOM 1106 O O . ARG A 1 136 ? -22.713 -13.614 41.577 1.00 95.31 136 ARG A O 1
ATOM 1113 N N . MET A 1 137 ? -23.426 -11.736 40.562 1.00 92.56 137 MET A N 1
ATOM 1114 C CA . MET A 1 137 ? -24.215 -11.253 41.705 1.00 92.56 137 MET A CA 1
ATOM 1115 C C . MET A 1 137 ? -25.385 -12.196 42.005 1.00 92.56 137 MET A C 1
ATOM 1117 O O . MET A 1 137 ? -25.538 -12.638 43.139 1.00 92.56 137 MET A O 1
ATOM 1121 N N . SER A 1 138 ? -26.128 -12.595 40.969 1.00 91.88 138 SER A N 1
ATOM 1122 C CA . SER A 1 138 ? -27.265 -13.518 41.099 1.00 91.88 138 SER A CA 1
ATOM 1123 C C . SER A 1 138 ? -26.853 -14.880 41.676 1.00 91.88 138 SER A C 1
ATOM 1125 O O . SER A 1 138 ? -27.539 -15.435 42.534 1.00 91.88 138 SER A O 1
ATOM 1127 N N . VAL A 1 139 ? -25.705 -15.418 41.248 1.00 91.75 139 VAL A N 1
ATOM 1128 C CA . VAL A 1 139 ? -25.132 -16.656 41.806 1.00 91.75 139 VAL A CA 1
ATOM 1129 C C . VAL A 1 139 ? -24.685 -16.461 43.262 1.00 91.75 139 VAL A C 1
ATOM 1131 O O . VAL A 1 139 ? -24.887 -17.352 44.088 1.00 91.75 139 VAL A O 1
ATOM 1134 N N . GLY A 1 140 ? -24.115 -15.300 43.598 1.00 90.62 140 GLY A N 1
ATOM 1135 C CA . GLY A 1 140 ? -23.713 -14.954 44.966 1.00 90.62 140 GLY A CA 1
ATOM 1136 C C . GLY A 1 140 ? -24.883 -14.899 45.957 1.00 90.62 140 GLY A C 1
ATOM 1137 O O . GLY A 1 140 ? -24.776 -15.430 47.066 1.00 90.62 140 GLY A O 1
ATOM 1138 N N . ASP A 1 141 ? -26.021 -14.332 45.553 1.00 90.06 141 ASP A N 1
ATOM 1139 C CA . ASP A 1 141 ? -27.231 -14.267 46.385 1.00 90.06 141 ASP A CA 1
ATOM 1140 C C . ASP A 1 141 ? -27.818 -15.660 46.665 1.00 90.06 141 ASP A C 1
ATOM 1142 O O . ASP A 1 141 ? -28.215 -15.959 47.796 1.00 90.06 141 ASP A O 1
ATOM 1146 N N . LEU A 1 142 ? -27.825 -16.544 45.660 1.00 87.06 142 LEU A N 1
ATOM 1147 C CA . LEU A 1 142 ? -28.267 -17.936 45.815 1.00 87.06 142 LEU A CA 1
ATOM 1148 C C . LEU A 1 142 ? -27.377 -18.704 46.799 1.00 87.06 142 LEU A C 1
ATOM 1150 O O . LEU A 1 142 ? -27.893 -19.350 47.711 1.00 87.06 142 LEU A O 1
ATOM 1154 N N . ALA A 1 143 ? -26.053 -18.574 46.667 1.00 81.81 143 ALA A N 1
ATOM 1155 C CA . ALA A 1 143 ? -25.102 -19.199 47.584 1.00 81.81 143 ALA A CA 1
ATOM 1156 C C . ALA A 1 143 ? -25.299 -18.717 49.033 1.00 81.81 143 ALA A C 1
ATOM 1158 O O . ALA A 1 143 ? -25.308 -19.523 49.965 1.00 81.81 143 ALA A O 1
ATOM 1159 N N . THR A 1 144 ? -25.526 -17.414 49.224 1.00 87.81 144 THR A N 1
ATOM 1160 C CA . THR A 1 144 ? -25.767 -16.821 50.549 1.00 87.81 144 THR A CA 1
ATOM 1161 C C . THR A 1 144 ? -27.067 -17.340 51.162 1.00 87.81 144 THR A C 1
ATOM 1163 O O . THR A 1 144 ? -27.102 -17.706 52.337 1.00 87.81 144 THR A O 1
ATOM 1166 N N . ARG A 1 145 ? -28.141 -17.432 50.368 1.00 90.25 145 ARG A N 1
ATOM 1167 C CA . ARG A 1 145 ? -29.437 -17.956 50.817 1.00 90.25 145 ARG A CA 1
ATOM 1168 C C . ARG A 1 145 ? -29.364 -19.427 51.225 1.00 90.25 145 ARG A C 1
ATOM 1170 O O . ARG A 1 145 ? -29.927 -19.78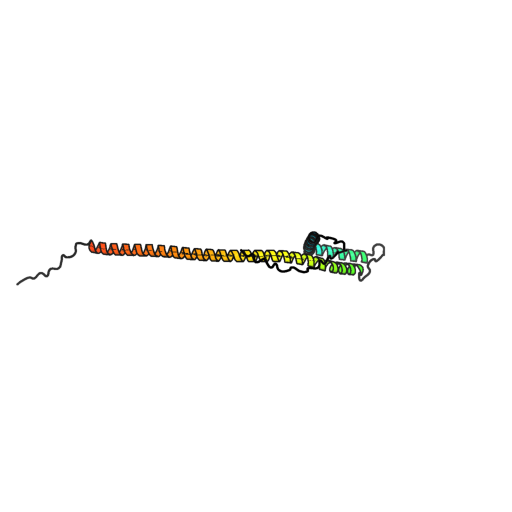3 52.260 1.00 90.25 145 ARG A O 1
ATOM 1177 N N . ASP A 1 146 ? -28.717 -20.275 50.433 1.00 87.75 146 ASP A N 1
ATOM 1178 C CA . ASP A 1 146 ? -28.594 -21.702 50.750 1.00 87.75 146 ASP A CA 1
ATOM 1179 C C . ASP A 1 146 ? -27.710 -21.941 51.979 1.00 87.75 146 ASP A C 1
ATOM 1181 O O . ASP A 1 146 ? -28.047 -22.780 52.821 1.00 87.75 146 ASP A O 1
ATOM 1185 N N . TYR A 1 147 ? -26.640 -21.155 52.137 1.00 86.75 147 TYR A N 1
ATOM 1186 C CA . TYR A 1 147 ? -25.806 -21.169 53.338 1.00 86.75 147 TYR A CA 1
ATOM 1187 C C . TYR A 1 147 ? -26.605 -20.764 54.584 1.00 86.75 147 TYR A C 1
ATOM 1189 O O . TYR A 1 147 ? -26.713 -21.553 55.522 1.00 86.75 147 TYR A O 1
ATOM 1197 N N . LEU A 1 148 ? -27.264 -19.596 54.555 1.00 90.31 148 LEU A N 1
ATOM 1198 C CA . LEU A 1 148 ? -28.109 -19.115 55.656 1.00 90.31 148 LEU A CA 1
ATOM 1199 C C . LEU A 1 148 ? -29.202 -20.126 56.020 1.00 90.31 148 LEU A C 1
ATOM 1201 O O . LEU A 1 148 ? -29.458 -20.376 57.195 1.00 90.31 148 LEU A O 1
ATOM 1205 N N . ARG A 1 149 ? -29.844 -20.741 55.019 1.00 92.69 149 ARG A N 1
ATOM 1206 C CA . ARG A 1 149 ? -30.892 -21.749 55.228 1.00 92.69 149 ARG A CA 1
ATOM 1207 C C . ARG A 1 149 ? -30.358 -23.026 55.871 1.00 92.69 149 ARG A C 1
ATOM 1209 O O . ARG A 1 149 ? -31.082 -23.654 56.645 1.00 92.69 149 ARG A O 1
ATOM 1216 N N . THR A 1 150 ? -29.148 -23.439 55.511 1.00 92.31 150 THR A N 1
ATOM 1217 C CA . THR A 1 150 ? -28.502 -24.630 56.074 1.00 92.31 150 THR A CA 1
ATOM 1218 C C . THR A 1 150 ? -28.112 -24.382 57.524 1.00 92.31 150 THR A C 1
ATOM 1220 O O . THR A 1 150 ? -28.445 -25.200 58.377 1.00 92.31 150 THR A O 1
ATOM 1223 N N . GLU A 1 151 ? -27.529 -23.221 57.815 1.00 92.25 151 GLU A N 1
ATOM 1224 C CA . GLU A 1 151 ? -27.135 -22.838 59.171 1.00 92.25 151 GLU A CA 1
ATOM 1225 C C . GLU A 1 151 ? -28.344 -22.723 60.104 1.00 92.25 151 GLU A C 1
ATOM 1227 O O . GLU A 1 151 ? -28.404 -23.388 61.135 1.00 92.25 151 GLU A O 1
ATOM 1232 N N . LEU A 1 152 ? -29.386 -21.999 59.674 1.00 92.62 152 LEU A N 1
ATOM 1233 C CA . LEU A 1 152 ? -30.656 -21.908 60.403 1.00 92.62 152 LEU A CA 1
ATOM 1234 C C . LEU A 1 152 ? -31.252 -23.289 60.700 1.00 92.62 152 LEU A C 1
ATOM 1236 O O . LEU A 1 152 ? -31.784 -23.518 61.782 1.00 92.62 152 LEU A O 1
ATOM 1240 N N . ARG A 1 153 ? -31.187 -24.225 59.747 1.00 94.12 153 ARG A N 1
ATOM 1241 C CA . ARG A 1 153 ? -31.709 -25.584 59.941 1.00 94.12 153 ARG A CA 1
ATOM 1242 C C . ARG A 1 153 ? -30.878 -26.385 60.944 1.00 94.12 153 ARG A C 1
ATOM 1244 O O . ARG A 1 153 ? -31.458 -27.180 61.682 1.00 94.12 153 ARG A O 1
ATOM 1251 N N . ASN A 1 154 ? -29.560 -26.211 60.941 1.00 94.25 154 ASN A N 1
ATOM 1252 C CA . ASN A 1 154 ? -28.657 -26.889 61.866 1.00 94.25 154 ASN A CA 1
ATOM 1253 C C . ASN A 1 154 ? -28.866 -26.389 63.297 1.00 94.25 154 ASN A C 1
ATOM 1255 O O . ASN A 1 154 ? -29.064 -27.210 64.187 1.00 94.25 154 ASN A O 1
ATOM 1259 N N . GLU A 1 155 ? -28.937 -25.072 63.491 1.00 93.56 155 GLU A N 1
ATOM 1260 C CA . GLU A 1 155 ? -29.219 -24.455 64.792 1.00 93.56 155 GLU A CA 1
ATOM 1261 C C . GLU A 1 155 ? -30.595 -24.857 65.332 1.00 93.56 155 GLU A C 1
ATOM 1263 O O . GLU A 1 155 ? -30.724 -25.301 66.471 1.00 93.56 155 GLU A O 1
ATOM 1268 N N . LEU A 1 156 ? -31.636 -24.811 64.488 1.00 93.00 156 LEU A N 1
ATOM 1269 C CA . LEU A 1 156 ? -32.968 -25.280 64.883 1.00 93.00 156 LEU A CA 1
ATOM 1270 C C . LEU A 1 156 ? -32.956 -26.751 65.307 1.00 93.00 156 LEU A C 1
ATOM 1272 O O . LEU A 1 156 ? -33.626 -27.101 66.272 1.00 93.00 156 LEU A O 1
ATOM 1276 N N . ARG A 1 157 ? -32.203 -27.615 64.613 1.00 92.00 157 ARG A N 1
ATOM 1277 C CA . ARG A 1 157 ? -32.041 -29.024 65.003 1.00 92.00 157 ARG A CA 1
ATOM 1278 C C . ARG A 1 157 ? -31.305 -29.181 66.326 1.00 92.00 157 ARG A C 1
ATOM 1280 O O . ARG A 1 157 ? -31.705 -30.036 67.106 1.00 92.00 157 ARG A O 1
ATOM 1287 N N . ALA A 1 158 ? -30.254 -28.400 66.555 1.00 90.81 158 ALA A N 1
ATOM 1288 C CA . ALA A 1 158 ? -29.488 -28.443 67.794 1.00 90.81 158 ALA A CA 1
ATOM 1289 C C . ALA A 1 158 ? -30.366 -28.068 68.996 1.00 90.81 158 ALA A C 1
ATOM 1291 O O . ALA A 1 158 ? -30.419 -28.813 69.968 1.00 90.81 158 ALA A O 1
ATOM 1292 N N . ILE A 1 159 ? -31.134 -26.980 68.883 1.00 90.75 159 ILE A N 1
ATOM 1293 C CA . ILE A 1 159 ? -32.074 -26.543 69.925 1.00 90.75 159 ILE A CA 1
ATOM 1294 C C . ILE A 1 159 ? -33.184 -27.578 70.142 1.00 90.75 159 ILE A C 1
ATOM 1296 O O . ILE A 1 159 ? -33.540 -27.869 71.279 1.00 90.75 159 ILE A O 1
ATOM 1300 N N . LEU A 1 160 ? -33.744 -28.147 69.067 1.00 86.88 160 LEU A N 1
ATOM 1301 C CA . LEU A 1 160 ? -34.782 -29.171 69.203 1.00 86.88 160 LEU A CA 1
ATOM 1302 C C . LEU A 1 160 ? -34.249 -30.424 69.908 1.00 86.88 160 LEU A C 1
ATOM 1304 O O . LEU A 1 160 ? -34.958 -30.985 70.727 1.00 86.88 160 LEU A O 1
ATOM 1308 N N . ALA A 1 161 ? -33.019 -30.845 69.604 1.00 87.19 161 ALA A N 1
ATOM 1309 C CA . ALA A 1 161 ? -32.389 -31.998 70.243 1.00 87.19 161 ALA A CA 1
ATOM 1310 C C . ALA A 1 161 ? -32.128 -31.772 71.743 1.00 87.19 161 ALA A C 1
ATOM 1312 O O . ALA A 1 161 ? -32.256 -32.713 72.514 1.00 87.19 161 ALA A O 1
ATOM 1313 N N . ASP A 1 162 ? -31.811 -30.539 72.151 1.00 83.56 162 ASP A N 1
ATOM 1314 C CA . ASP A 1 162 ? -31.659 -30.150 73.563 1.00 83.56 162 ASP A CA 1
ATOM 1315 C C . ASP A 1 162 ? -33.007 -30.148 74.314 1.00 83.56 162 ASP A C 1
ATOM 1317 O O . ASP A 1 162 ? -33.089 -30.507 75.485 1.00 83.56 162 ASP A O 1
ATOM 1321 N N . LEU A 1 163 ? -34.099 -29.788 73.628 1.00 78.19 163 LEU A N 1
ATOM 1322 C CA . LEU A 1 163 ? -35.464 -29.817 74.176 1.00 78.19 163 LEU A CA 1
ATOM 1323 C C . LEU A 1 163 ? -36.086 -31.222 74.214 1.00 78.19 163 LEU A C 1
ATOM 1325 O O . LEU A 1 163 ? -36.949 -31.474 75.055 1.00 78.19 163 LEU A O 1
ATOM 1329 N N . ASP A 1 164 ? -35.692 -32.105 73.294 1.00 72.31 164 ASP A N 1
ATOM 1330 C CA . ASP A 1 164 ? -36.210 -33.473 73.147 1.00 72.31 164 ASP A CA 1
ATOM 1331 C C . ASP A 1 164 ? -35.437 -34.496 74.003 1.00 72.31 164 ASP A C 1
ATOM 1333 O O . ASP A 1 164 ? -35.653 -35.694 73.844 1.00 72.31 164 ASP A O 1
ATOM 1337 N N . ASP A 1 165 ? -34.563 -34.048 74.920 1.00 62.97 165 ASP A N 1
ATOM 1338 C CA . ASP A 1 165 ? -33.974 -34.869 75.990 1.00 62.97 165 ASP A CA 1
ATOM 1339 C C . ASP A 1 165 ? -34.773 -34.719 77.307 1.00 62.97 165 ASP A C 1
ATOM 1341 O O . ASP A 1 165 ? -34.587 -33.752 78.055 1.00 62.97 165 ASP A O 1
ATOM 1345 N N . PRO A 1 166 ? -35.689 -35.652 77.650 1.00 55.97 166 PRO A N 1
ATOM 1346 C CA . PRO A 1 166 ? -36.500 -35.562 78.855 1.00 55.97 166 PRO A CA 1
ATOM 1347 C C . PRO A 1 166 ? -35.873 -36.282 80.061 1.00 55.97 166 PRO A C 1
ATOM 1349 O O . PRO A 1 166 ? -36.557 -36.427 81.076 1.00 55.97 166 PRO A O 1
ATOM 1352 N N . HIS A 1 167 ? -34.618 -36.752 80.016 1.00 55.12 167 HIS A N 1
ATOM 1353 C CA . HIS A 1 167 ? -34.065 -37.556 81.112 1.00 55.12 167 HIS A CA 1
ATOM 1354 C C . HIS A 1 167 ? -32.562 -37.357 81.375 1.00 55.12 167 HIS A C 1
ATOM 1356 O O . HIS A 1 167 ? -31.771 -38.262 81.143 1.00 55.12 167 HIS A O 1
ATOM 1362 N N . ASP A 1 168 ? -32.211 -36.276 82.084 1.00 52.62 168 ASP A N 1
ATOM 1363 C CA . ASP A 1 168 ? -31.206 -36.371 83.158 1.00 52.62 168 ASP A CA 1
ATOM 1364 C C . ASP A 1 168 ? -31.393 -35.310 84.267 1.00 52.62 168 ASP A C 1
ATOM 1366 O O . ASP A 1 168 ? -30.708 -34.293 84.353 1.00 52.62 168 ASP A O 1
ATOM 1370 N N . ARG A 1 169 ? -32.378 -35.523 85.151 1.00 51.19 169 ARG A N 1
ATOM 1371 C CA . ARG A 1 169 ? -32.462 -34.832 86.460 1.00 51.19 169 ARG A CA 1
ATOM 1372 C C . ARG A 1 169 ? -32.654 -35.817 87.605 1.00 51.19 169 ARG A C 1
ATOM 1374 O O . ARG A 1 169 ? -33.396 -35.560 88.555 1.00 51.19 169 ARG A O 1
ATOM 1381 N N . SER A 1 170 ? -32.004 -36.969 87.520 1.00 52.31 170 SER A N 1
ATOM 1382 C CA . SER A 1 170 ? -32.106 -37.987 88.558 1.00 52.31 170 SER A CA 1
ATOM 1383 C C . SER A 1 170 ? -30.768 -38.653 88.820 1.00 52.31 170 SER A C 1
ATOM 1385 O O . SER A 1 170 ? -30.620 -39.821 88.493 1.00 52.31 170 SER A O 1
ATOM 1387 N N . HIS A 1 171 ? -29.842 -37.941 89.466 1.00 52.69 171 HIS A N 1
ATOM 1388 C CA . HIS A 1 171 ? -29.062 -38.446 90.606 1.00 52.69 171 HIS A CA 1
ATOM 1389 C C . HIS A 1 171 ? -28.057 -37.383 91.071 1.00 52.69 171 HIS A C 1
ATOM 1391 O O . HIS A 1 171 ? -26.968 -37.295 90.529 1.00 52.69 171 HIS A O 1
ATOM 1397 N N . ASP A 1 172 ? -28.403 -36.619 92.109 1.00 52.88 172 ASP A N 1
ATOM 1398 C CA . ASP A 1 172 ? -27.539 -36.578 93.296 1.00 52.88 172 ASP A CA 1
ATOM 1399 C C . ASP A 1 172 ? -28.340 -36.051 94.501 1.00 52.88 172 ASP A C 1
ATOM 1401 O O . ASP A 1 172 ? -28.636 -34.861 94.624 1.00 52.88 172 ASP A O 1
ATOM 1405 N N . ARG A 1 173 ? -28.793 -36.963 95.372 1.00 54.62 173 ARG A N 1
ATOM 1406 C CA . ARG A 1 173 ? -29.344 -36.612 96.691 1.00 54.62 173 ARG A CA 1
ATOM 1407 C C . ARG A 1 173 ? -28.218 -36.779 97.713 1.00 54.62 173 ARG A C 1
ATOM 1409 O O . ARG A 1 173 ? -27.693 -37.888 97.810 1.00 54.62 173 ARG A O 1
ATOM 1416 N N . PRO A 1 174 ? -27.928 -35.782 98.569 1.00 55.22 174 PRO A N 1
ATOM 1417 C CA . PRO A 1 174 ? -27.025 -35.991 99.687 1.00 55.22 174 PRO A CA 1
ATOM 1418 C C . PRO A 1 174 ? -27.725 -36.899 100.707 1.00 55.22 174 PRO A C 1
ATOM 1420 O O . PRO A 1 174 ? -28.706 -36.511 101.349 1.00 55.22 174 PRO A O 1
ATOM 1423 N N . VAL A 1 175 ? -27.249 -38.138 100.845 1.00 57.12 175 VAL A N 1
ATOM 1424 C CA . VAL A 1 175 ? -27.731 -39.054 101.883 1.00 57.12 175 VAL A CA 1
ATOM 1425 C C . VAL A 1 175 ? -27.155 -38.607 103.222 1.00 57.12 175 VAL A C 1
ATOM 1427 O O . VAL A 1 175 ? -26.037 -38.939 103.604 1.00 57.12 175 VAL A O 1
ATOM 1430 N N . ARG A 1 176 ? -27.969 -37.846 103.951 1.00 58.50 176 ARG A N 1
ATOM 1431 C CA . ARG A 1 176 ? -27.863 -37.655 105.395 1.00 58.50 176 ARG A CA 1
ATOM 1432 C C . ARG A 1 176 ? -28.009 -39.030 106.064 1.00 58.50 176 ARG A C 1
ATOM 1434 O O . ARG A 1 176 ? -29.087 -39.616 106.001 1.00 58.50 176 ARG A O 1
ATOM 1441 N N . LYS A 1 177 ? -26.956 -39.537 106.710 1.00 48.78 177 LYS A N 1
ATOM 1442 C CA . LYS A 1 177 ? -27.092 -40.559 107.757 1.00 48.78 177 LYS A CA 1
ATOM 1443 C C . LYS A 1 177 ? -26.893 -39.901 109.116 1.00 48.78 177 LYS A C 1
ATOM 1445 O O . LYS A 1 177 ? -25.890 -39.233 109.345 1.00 48.78 177 LYS A O 1
ATOM 1450 N N . ALA A 1 178 ? -27.919 -40.050 109.943 1.00 51.62 178 ALA A N 1
ATOM 1451 C CA . ALA A 1 178 ? -27.871 -39.888 111.383 1.00 51.62 178 ALA A CA 1
ATOM 1452 C C . ALA A 1 178 ? -27.141 -41.095 111.986 1.00 51.62 178 ALA A C 1
ATOM 1454 O O . ALA A 1 178 ? -27.414 -42.221 111.567 1.00 51.62 178 ALA A O 1
ATOM 1455 N N . ASP A 1 179 ? -26.154 -40.843 112.838 1.00 44.12 179 ASP A N 1
ATOM 1456 C CA . ASP A 1 179 ? -26.094 -41.220 114.263 1.00 44.12 179 ASP A CA 1
ATOM 1457 C C . ASP A 1 179 ? -24.720 -40.828 114.832 1.00 44.12 179 ASP A C 1
ATOM 1459 O O . ASP A 1 179 ? -23.708 -40.999 114.111 1.00 44.12 179 ASP A O 1
#